Protein AF-A0A1Q5TD48-F1 (afdb_monomer)

Solvent-accessible surface area (backbone atoms only — not comparable to full-atom values): 9675 Å² total; per-residue (Å²): 130,83,80,78,82,73,36,30,20,46,34,92,59,48,46,78,49,72,62,86,82,26,42,33,46,32,46,85,91,47,75,46,79,36,78,46,64,88,65,44,49,47,34,52,55,50,50,58,62,22,71,46,72,38,34,72,69,57,53,35,52,50,38,35,74,73,71,42,52,66,67,55,25,48,51,24,50,47,49,36,50,78,71,32,40,32,19,55,63,64,82,76,64,91,54,98,54,39,70,55,33,54,53,36,34,66,69,38,38,55,33,65,64,50,51,49,54,38,37,73,32,75,49,76,41,81,42,59,56,42,68,33,36,54,50,52,51,52,43,55,75,72,36,44,55,39,78,49,80,44,70,90,77,79,94,50,82,81,46,53,82,54,20,86,88,58,79,89,132

Foldseek 3Di:
DPPDQWWKAFDPQWDWDDDPQWIWTDGDPDIDIHNDCLQCVLLVQLNVVRNDIDHLVVSLVVSVVVPDDSVSNNVSSVVCVVVLRMATPDDQPPDLCSVVLSVCRSVRDRSVVVLVVQLPDEDEQEDCALVSLVVVVVSVSSRRNYYHYDDDDDDDPVRVVRRVPDDDD

pLDDT: mean 91.88, std 8.68, range [42.12, 98.62]

Mean predicted aligned error: 6.23 Å

Nearest PDB structures (foldseek):
  3h5n-assembly1_B  TM=7.353E-01  e=2.565E-12  Escherichia coli
  3h5a-assembly1_C  TM=7.896E-01  e=6.573E-12  Escherichia coli
  3h9j-assembly2_C  TM=7.280E-01  e=3.060E-12  Escherichia coli
  3h5r-assembly1_A  TM=7.341E-01  e=4.899E-12  Escherichia coli
  3h5r-assembly1_C  TM=7.387E-01  e=1.255E-11  Escherichia coli

Sequence (169 aa):
MKKKEIKYILSKNTYVGFLGRKCVFSIGNRQEVFNNEEEYIPILKASVIWKEANTIESVVGELVKDGLTLEKSVSATNYLIEKHHVVYDDPIKLDRYSRHYLYYGGWSYNPNDVQEKISSSHVIVLGCGGIGNHIAINLATAGVGELTLVDDDLIELSNLTRCSTFEES

Secondary structure (DSSP, 8-state):
-PPPPP-EEE-TTEEEEEETTEEEEEETTEEEEE--HHHHHHHHHHHHHTTS-B-HHHHHHHHHHTT--HHHHHHHHHHHHHTT-EEE-PPPP-STTHHHHHHHHHTTS-HHHHHHHHHT-EEEEE--SHHHHHHHHHHHHHT-SEEEEE--PPP-GGGGGT-TT----

Radius of gyration: 22.75 Å; Cα contacts (8 Å, |Δi|>4): 239; chains: 1; bounding box: 55×29×64 Å

Organism: NCBI:txid1873482

InterPro domains:
  IPR000594 THIF-type NAD/FAD binding fold [PF00899] (111-168)
  IPR035985 Ubiquitin-activating enzyme-like [SSF69572] (85-167)
  IPR045886 ThiF/MoeB/HesA family [PTHR10953] (60-168)

Structure (mmCIF, N/CA/C/O backbone):
data_AF-A0A1Q5TD48-F1
#
_entry.id   AF-A0A1Q5TD48-F1
#
loop_
_atom_site.group_PDB
_atom_site.id
_atom_site.type_symbol
_atom_site.label_atom_id
_atom_site.label_alt_id
_atom_site.label_comp_id
_atom_site.label_asym_id
_atom_site.label_entity_id
_atom_site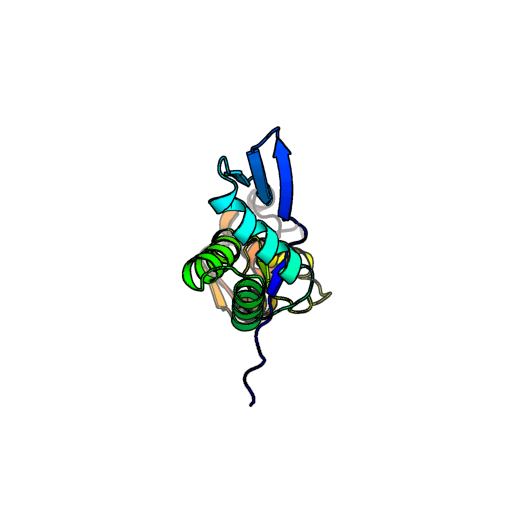.label_seq_id
_atom_site.pdbx_PDB_ins_code
_atom_site.Cartn_x
_atom_site.Cartn_y
_atom_site.Cartn_z
_atom_site.occupancy
_atom_site.B_iso_or_equiv
_atom_site.auth_seq_id
_atom_site.auth_comp_id
_atom_site.auth_asym_id
_atom_site.auth_atom_id
_atom_site.pdbx_PDB_model_num
ATOM 1 N N . MET A 1 1 ? -22.055 -13.344 -9.544 1.00 42.12 1 MET A N 1
ATOM 2 C CA . MET A 1 1 ? -20.974 -13.552 -8.552 1.00 42.12 1 MET A CA 1
ATOM 3 C C . MET A 1 1 ? -21.368 -12.851 -7.261 1.00 42.12 1 MET A C 1
ATOM 5 O O . MET A 1 1 ? -21.735 -11.686 -7.330 1.00 42.12 1 MET A O 1
ATOM 9 N N . LYS A 1 2 ? -21.371 -13.536 -6.108 1.00 44.47 2 LYS A N 1
ATOM 10 C CA . LYS A 1 2 ? -21.568 -12.866 -4.809 1.00 44.47 2 LYS A CA 1
ATOM 11 C C . LYS A 1 2 ? -20.353 -11.964 -4.562 1.00 44.47 2 LYS A C 1
ATOM 13 O O . LYS A 1 2 ? -19.231 -12.443 -4.704 1.00 44.47 2 LYS A O 1
ATOM 18 N N . LYS A 1 3 ? -20.562 -10.680 -4.252 1.00 53.00 3 LYS A N 1
ATOM 19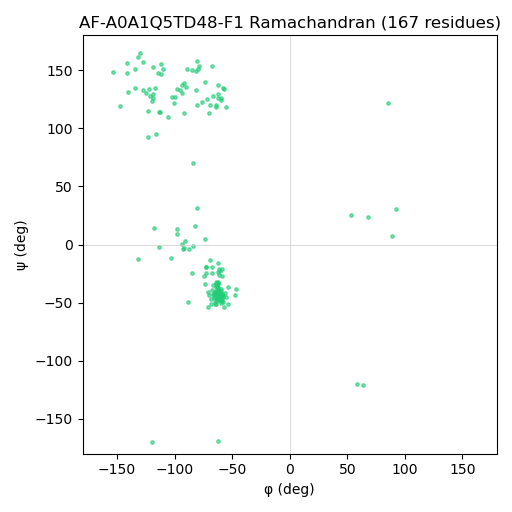 C CA . LYS A 1 3 ? -19.483 -9.770 -3.831 1.00 53.00 3 LYS A CA 1
ATOM 20 C C . LYS A 1 3 ? -18.798 -10.415 -2.622 1.00 53.00 3 LYS A C 1
ATOM 22 O O . LYS A 1 3 ? -19.474 -10.684 -1.632 1.00 53.00 3 LYS A O 1
ATOM 27 N N . LYS A 1 4 ? -17.506 -10.740 -2.735 1.00 68.12 4 LYS A N 1
ATOM 28 C CA . LYS A 1 4 ? -16.709 -11.211 -1.596 1.00 68.12 4 LYS A CA 1
ATOM 29 C C . LYS A 1 4 ? -16.733 -10.089 -0.558 1.00 68.12 4 LYS A C 1
ATOM 31 O O . LYS A 1 4 ? -16.475 -8.937 -0.899 1.00 68.12 4 LYS A O 1
ATOM 36 N N . GLU A 1 5 ? -17.136 -10.415 0.659 1.00 82.12 5 GLU A N 1
ATOM 37 C CA . GLU A 1 5 ? -17.209 -9.448 1.748 1.00 82.12 5 GLU A CA 1
ATOM 38 C C . GLU A 1 5 ? -15.778 -9.048 2.130 1.00 82.12 5 GLU A C 1
ATOM 40 O O . GLU A 1 5 ? -14.952 -9.912 2.432 1.00 82.12 5 GLU A O 1
ATOM 45 N N . ILE A 1 6 ? -15.458 -7.757 2.020 1.00 84.19 6 ILE A N 1
ATOM 46 C CA . ILE A 1 6 ? -14.108 -7.247 2.264 1.00 84.19 6 ILE A CA 1
ATOM 47 C C . ILE A 1 6 ? -13.883 -7.201 3.771 1.00 84.19 6 ILE A C 1
ATOM 49 O O . ILE A 1 6 ? -14.622 -6.535 4.496 1.00 84.19 6 ILE A O 1
ATOM 53 N N . LYS A 1 7 ? -12.845 -7.896 4.232 1.00 90.88 7 LYS A N 1
ATOM 54 C CA . LYS A 1 7 ? -12.432 -7.899 5.632 1.00 90.88 7 LYS A CA 1
ATOM 55 C C . LYS A 1 7 ? -11.099 -7.193 5.799 1.00 90.88 7 LYS A C 1
ATOM 57 O O . LYS A 1 7 ? -10.226 -7.268 4.932 1.00 90.88 7 LYS A O 1
ATOM 62 N N . TYR A 1 8 ? -10.962 -6.546 6.944 1.00 91.12 8 TYR A N 1
ATOM 63 C CA . TYR A 1 8 ? -9.759 -5.861 7.373 1.00 91.12 8 TYR A CA 1
ATOM 64 C C . TYR A 1 8 ? -9.233 -6.493 8.654 1.00 91.12 8 TYR A C 1
ATOM 66 O O . TYR A 1 8 ? -9.997 -7.033 9.452 1.00 91.12 8 TYR A O 1
ATOM 74 N N . ILE A 1 9 ? -7.929 -6.388 8.851 1.00 92.56 9 ILE A N 1
ATOM 75 C CA . ILE A 1 9 ? -7.217 -6.823 10.045 1.00 92.56 9 ILE A CA 1
ATOM 76 C C . ILE A 1 9 ? -6.242 -5.722 10.463 1.00 92.56 9 ILE A C 1
ATOM 78 O O . ILE A 1 9 ? -5.765 -4.939 9.638 1.00 92.56 9 ILE A O 1
ATOM 82 N N . LEU A 1 10 ? -5.948 -5.631 11.754 1.00 92.44 10 LEU A N 1
ATOM 83 C CA . LEU A 1 10 ? -4.986 -4.687 12.293 1.00 92.44 10 LEU A CA 1
ATOM 84 C C . LEU A 1 10 ? -3.603 -4.981 11.703 1.00 92.44 10 LEU A C 1
ATOM 86 O O . LEU A 1 10 ? -3.118 -6.114 11.715 1.00 92.44 10 LEU A O 1
ATOM 90 N N . SER A 1 11 ? -2.956 -3.940 11.188 1.00 87.88 11 SER A N 1
ATOM 91 C CA . SER A 1 11 ? -1.609 -4.032 10.640 1.00 87.88 11 SER A CA 1
ATOM 92 C C . SER A 1 11 ? -0.637 -4.547 11.697 1.00 87.88 11 SER A C 1
ATOM 94 O O . SER A 1 11 ? -0.586 -4.033 12.815 1.00 87.88 11 SER A O 1
ATOM 96 N N . LYS A 1 12 ? 0.222 -5.498 11.314 1.00 84.06 12 LYS A N 1
ATOM 97 C CA . LYS A 1 12 ? 1.317 -5.993 12.169 1.00 84.06 12 LYS A CA 1
ATOM 98 C C . LYS A 1 12 ? 2.341 -4.910 12.526 1.00 84.06 12 LYS A C 1
ATOM 100 O O . LYS A 1 12 ? 3.128 -5.105 13.443 1.00 84.06 12 LYS A O 1
ATOM 105 N N . ASN A 1 13 ? 2.325 -3.789 11.804 1.00 84.19 13 ASN A N 1
ATOM 106 C CA . ASN A 1 13 ? 3.192 -2.638 12.040 1.00 84.19 13 ASN A CA 1
ATOM 107 C C . ASN A 1 13 ? 2.543 -1.575 12.941 1.00 84.19 13 ASN A C 1
ATOM 109 O O . ASN A 1 13 ? 3.162 -0.538 13.174 1.00 84.19 13 ASN A O 1
ATOM 113 N N . THR A 1 14 ? 1.307 -1.793 13.407 1.00 90.69 14 THR A N 1
ATOM 114 C CA . THR A 1 14 ? 0.650 -0.907 14.371 1.00 90.69 14 THR A CA 1
ATOM 115 C C . THR A 1 14 ? 1.151 -1.216 15.777 1.00 90.69 14 THR A C 1
ATOM 117 O O . THR A 1 14 ? 0.956 -2.320 16.284 1.00 90.69 14 THR A O 1
ATOM 120 N N . TYR A 1 15 ? 1.745 -0.221 16.430 1.00 92.44 15 TYR A N 1
ATOM 121 C CA . TYR A 1 15 ? 2.153 -0.294 17.829 1.00 92.44 15 TYR A CA 1
ATOM 122 C C . TYR A 1 15 ? 1.386 0.730 18.650 1.00 92.44 15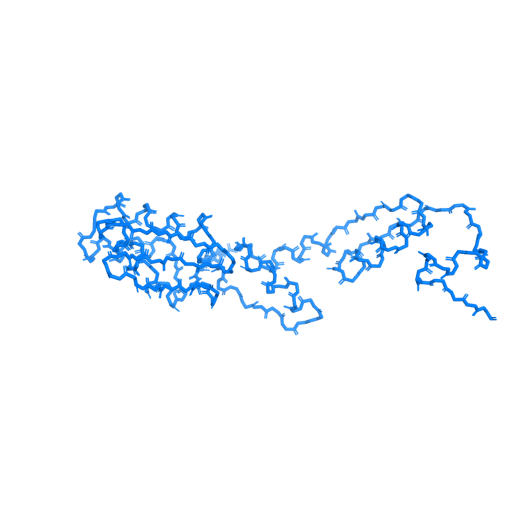 TYR A C 1
ATOM 124 O O . TYR A 1 15 ? 1.274 1.897 18.266 1.00 92.44 15 TYR A O 1
ATOM 132 N N . VAL A 1 16 ? 0.900 0.287 19.805 1.00 94.75 16 VAL A N 1
ATOM 133 C CA . VAL A 1 16 ? 0.216 1.134 20.778 1.00 94.75 16 VAL A CA 1
ATOM 134 C C . VAL A 1 16 ? 1.011 1.120 22.072 1.00 94.75 16 VAL A C 1
ATOM 136 O O . VAL A 1 16 ? 1.314 0.054 22.609 1.00 94.75 16 VAL A O 1
ATOM 139 N N . GLY A 1 17 ? 1.360 2.303 22.561 1.00 94.12 17 GLY A N 1
ATOM 140 C CA . GLY A 1 17 ? 2.082 2.494 23.812 1.00 94.12 17 GLY A CA 1
ATOM 141 C C . GLY A 1 17 ? 1.403 3.524 24.702 1.00 94.12 17 GLY A C 1
ATOM 142 O O . GLY A 1 17 ? 0.567 4.305 24.251 1.00 94.12 17 GLY A O 1
ATOM 143 N N . PHE A 1 18 ? 1.787 3.544 25.975 1.00 94.81 18 PHE A N 1
ATOM 144 C CA . PHE A 1 18 ? 1.318 4.539 26.934 1.00 94.81 18 PHE A CA 1
ATOM 145 C C . PHE A 1 18 ? 2.503 5.284 27.538 1.00 94.81 18 PHE A C 1
ATOM 147 O O . PHE A 1 18 ? 3.486 4.672 27.956 1.00 94.81 18 PHE A O 1
ATOM 154 N N . LEU A 1 19 ? 2.395 6.610 27.598 1.00 90.62 19 LEU A N 1
ATOM 155 C CA . LEU A 1 19 ? 3.357 7.489 28.255 1.00 90.62 19 LEU A CA 1
ATOM 156 C C . LEU A 1 19 ? 2.618 8.320 29.307 1.00 90.62 19 LEU A C 1
ATOM 158 O O . LEU A 1 19 ? 2.036 9.368 29.016 1.00 90.62 19 LEU A O 1
ATOM 162 N N . GLY A 1 20 ? 2.599 7.823 30.544 1.00 88.62 20 GLY A N 1
ATOM 163 C CA . GLY A 1 20 ? 1.739 8.374 31.590 1.00 88.62 20 GLY A CA 1
ATOM 164 C C . GLY A 1 20 ? 0.264 8.201 31.218 1.00 88.62 20 GLY A C 1
ATOM 165 O O . GLY A 1 20 ? -0.185 7.082 31.004 1.00 88.62 20 GLY A O 1
ATOM 166 N N . ARG A 1 21 ? -0.483 9.309 31.120 1.00 88.44 21 ARG A N 1
ATOM 167 C CA . ARG A 1 21 ? -1.902 9.318 30.701 1.00 88.44 21 ARG A CA 1
ATOM 168 C C . ARG A 1 21 ? -2.109 9.484 29.192 1.00 88.44 21 ARG A C 1
ATOM 170 O O . ARG A 1 21 ? -3.241 9.614 28.740 1.00 88.44 21 ARG A O 1
ATOM 177 N N . LYS A 1 22 ? -1.024 9.536 28.417 1.00 92.94 22 LYS A N 1
ATOM 178 C CA . LYS A 1 22 ? -1.084 9.689 26.963 1.00 92.94 22 LYS A CA 1
ATOM 179 C C . LYS A 1 22 ? -1.055 8.323 26.302 1.00 92.94 22 LYS A C 1
ATOM 181 O O . LYS A 1 22 ? -0.238 7.483 26.683 1.00 92.94 22 LYS A O 1
ATOM 186 N N . CYS A 1 23 ? -1.894 8.133 25.294 1.00 95.62 23 CYS A N 1
ATOM 187 C CA . CYS A 1 23 ? -1.833 6.973 24.416 1.00 95.62 23 CYS A CA 1
ATOM 188 C C . CYS A 1 23 ? -1.079 7.362 23.143 1.00 95.62 23 CYS A C 1
ATOM 190 O O . CYS A 1 23 ? -1.324 8.422 22.573 1.00 95.62 23 CYS A O 1
ATOM 192 N N . VAL A 1 24 ? -0.142 6.526 22.713 1.00 95.12 24 VAL A N 1
ATOM 193 C CA . VAL A 1 24 ? 0.615 6.713 21.478 1.00 95.12 24 VAL A CA 1
ATOM 194 C C . VAL A 1 24 ? 0.234 5.597 20.523 1.00 95.12 24 VAL A C 1
ATOM 196 O O . VAL A 1 24 ? 0.546 4.437 20.786 1.00 95.12 24 VAL A O 1
ATOM 199 N N . PHE A 1 25 ? -0.421 5.946 19.421 1.00 94.44 25 PHE A N 1
ATOM 200 C CA . PHE A 1 25 ? -0.616 5.051 18.284 1.00 94.44 25 PHE A CA 1
ATOM 201 C C . PHE A 1 25 ? 0.481 5.315 17.263 1.00 94.44 25 PHE A C 1
ATOM 203 O O . PHE A 1 25 ? 0.783 6.459 16.933 1.00 94.44 25 PHE A O 1
ATOM 210 N N . SER A 1 26 ? 1.105 4.259 16.761 1.00 90.62 26 SER A N 1
ATOM 211 C CA . SER A 1 26 ? 2.207 4.390 15.816 1.00 90.62 26 SER A CA 1
ATOM 212 C C . SER A 1 26 ? 2.162 3.326 14.738 1.00 90.62 26 SER A C 1
ATOM 214 O O . SER A 1 26 ? 1.684 2.214 14.959 1.00 90.62 26 SER A O 1
ATOM 216 N N . ILE A 1 27 ? 2.629 3.695 13.550 1.00 88.75 27 ILE A N 1
ATOM 217 C CA . ILE A 1 27 ? 2.783 2.792 12.416 1.00 88.75 27 ILE A CA 1
ATOM 218 C C . ILE A 1 27 ? 3.986 3.221 11.578 1.00 88.75 27 ILE A C 1
ATOM 220 O O . ILE A 1 27 ? 4.048 4.337 11.053 1.00 88.75 27 ILE A O 1
ATOM 224 N N . GLY A 1 28 ? 4.973 2.330 11.466 1.00 82.75 28 GLY A N 1
ATOM 225 C CA . GLY A 1 28 ? 6.258 2.664 10.852 1.00 82.75 28 GLY A CA 1
ATOM 226 C C . GLY A 1 28 ? 6.939 3.826 11.585 1.00 82.75 28 GLY A C 1
ATOM 227 O O . GLY A 1 28 ? 7.220 3.736 12.775 1.00 82.75 28 GLY A O 1
ATOM 228 N N . ASN A 1 29 ? 7.195 4.925 10.876 1.00 82.69 29 ASN A N 1
ATOM 229 C CA . ASN A 1 29 ? 7.795 6.145 11.426 1.00 82.69 29 ASN A CA 1
ATOM 230 C C . ASN A 1 29 ? 6.769 7.191 11.902 1.00 82.69 29 ASN A C 1
ATOM 232 O O . ASN A 1 29 ? 7.166 8.235 12.419 1.00 82.69 29 ASN A O 1
ATOM 236 N N . ARG A 1 30 ? 5.466 6.948 11.715 1.00 88.06 30 ARG A N 1
ATOM 237 C CA . ARG A 1 30 ? 4.402 7.873 12.120 1.00 88.06 30 ARG A CA 1
ATOM 238 C C . ARG A 1 30 ? 3.963 7.569 13.544 1.00 88.06 30 ARG A C 1
ATOM 240 O O . ARG A 1 30 ? 3.761 6.408 13.896 1.00 88.06 30 ARG A O 1
ATOM 247 N N . GLN A 1 31 ? 3.801 8.619 14.339 1.00 92.06 31 GLN A N 1
ATOM 248 C CA . GLN A 1 31 ? 3.328 8.537 15.715 1.00 92.06 31 GLN A CA 1
ATOM 249 C C . GLN A 1 31 ? 2.268 9.605 15.940 1.00 92.06 31 GLN A C 1
ATOM 251 O O . GLN A 1 31 ? 2.451 10.759 15.555 1.00 92.06 31 GLN A O 1
ATOM 256 N N . GLU A 1 32 ? 1.181 9.214 16.584 1.00 94.12 32 GLU A N 1
ATOM 257 C CA . GLU A 1 32 ? 0.101 10.094 16.989 1.00 94.12 32 GLU A CA 1
ATOM 258 C C . GLU A 1 32 ? -0.117 9.939 18.488 1.00 94.12 32 GLU A C 1
ATOM 260 O O . GLU A 1 32 ? -0.169 8.828 19.020 1.00 94.12 32 GLU A O 1
ATOM 265 N N . VAL A 1 33 ? -0.164 11.076 19.177 1.00 95.12 33 VAL A N 1
ATOM 266 C CA . VAL A 1 33 ? -0.222 11.129 20.634 1.00 95.12 33 VAL A CA 1
ATOM 267 C C . VAL A 1 33 ? -1.570 11.685 21.045 1.00 95.12 33 VAL A C 1
ATOM 269 O O . VAL A 1 33 ? -1.856 12.865 20.852 1.00 95.12 33 VAL A O 1
ATOM 272 N N . PHE A 1 34 ? -2.360 10.838 21.681 1.00 95.69 34 PHE A N 1
ATOM 273 C CA . PHE A 1 34 ? -3.647 11.181 22.246 1.00 95.69 34 PHE A CA 1
ATOM 274 C C . PHE A 1 34 ? -3.501 11.568 23.710 1.00 95.69 34 PHE A C 1
ATOM 276 O O . PHE A 1 34 ? -2.894 10.849 24.508 1.00 95.69 34 PHE A O 1
ATOM 283 N N . ASN A 1 35 ? -4.090 12.706 24.069 1.00 94.62 35 ASN A N 1
ATOM 284 C CA . ASN A 1 35 ? -4.054 13.229 25.436 1.00 94.62 35 ASN A CA 1
ATOM 285 C C . ASN A 1 35 ? -5.372 13.006 26.196 1.00 94.62 35 ASN A C 1
ATOM 287 O O . ASN A 1 35 ? -5.401 13.222 27.406 1.00 94.62 35 ASN A O 1
ATOM 291 N N . ASN A 1 36 ? -6.443 12.598 25.508 1.00 93.81 36 ASN A N 1
ATOM 292 C CA . ASN A 1 36 ? -7.775 12.420 26.077 1.00 93.81 36 ASN A CA 1
ATOM 293 C C . ASN A 1 36 ? -8.263 10.977 25.893 1.00 93.81 36 ASN A C 1
ATOM 295 O O . ASN A 1 36 ? -8.289 10.460 24.777 1.00 93.81 36 ASN A O 1
ATOM 299 N N . GLU A 1 37 ? -8.693 10.348 26.985 1.00 93.12 37 GLU A N 1
ATOM 300 C CA . GLU A 1 37 ? -9.229 8.985 26.972 1.00 93.12 37 GLU A CA 1
ATOM 301 C C . GLU A 1 37 ? -10.500 8.864 26.137 1.00 93.12 37 GLU A C 1
ATOM 303 O O . GLU A 1 37 ? -10.688 7.862 25.452 1.00 93.12 37 GLU A O 1
ATOM 308 N N . GLU A 1 38 ? -11.339 9.900 26.109 1.00 92.69 38 GLU A N 1
ATOM 309 C CA . GLU A 1 38 ? -12.546 9.888 25.281 1.00 92.69 38 GLU A CA 1
ATOM 310 C C . GLU A 1 38 ? -12.260 9.780 23.781 1.00 92.69 38 GLU A C 1
ATOM 312 O O . GLU A 1 38 ? -13.135 9.345 23.029 1.00 92.69 38 GLU A O 1
ATOM 317 N N . GLU A 1 39 ? -11.061 10.183 23.362 1.00 91.88 39 GLU A N 1
ATOM 318 C CA . GLU A 1 39 ? -10.607 10.157 21.977 1.00 91.88 39 GLU A CA 1
ATOM 319 C C . GLU A 1 39 ? -9.954 8.812 21.641 1.00 91.88 39 GLU A C 1
ATOM 321 O O . GLU A 1 39 ? -10.338 8.163 20.667 1.00 91.88 39 GLU A O 1
ATOM 326 N N . TYR A 1 40 ? -9.017 8.341 22.475 1.00 94.69 40 TYR A N 1
ATOM 327 C CA . TYR A 1 40 ? -8.262 7.126 22.159 1.00 94.69 40 TYR A CA 1
ATOM 328 C C . TYR A 1 40 ? -8.958 5.824 22.565 1.00 94.69 40 TYR A C 1
ATOM 330 O O . TYR A 1 40 ? -8.665 4.792 21.966 1.00 94.69 40 TYR A O 1
ATOM 338 N N . ILE A 1 41 ? -9.867 5.815 23.552 1.00 95.56 41 ILE A N 1
ATOM 339 C CA . ILE A 1 41 ? -10.554 4.578 23.974 1.00 95.56 41 ILE A CA 1
ATOM 340 C C . ILE A 1 41 ? -11.362 3.963 22.821 1.00 95.56 41 ILE A C 1
ATOM 342 O O . ILE A 1 41 ? -11.214 2.760 22.594 1.00 95.56 41 ILE A O 1
ATOM 346 N N . PRO A 1 42 ? -12.181 4.722 22.063 1.00 97.31 42 PRO A N 1
ATOM 347 C CA . PRO A 1 42 ? -12.871 4.185 20.891 1.00 97.31 42 PRO A CA 1
ATOM 348 C C . PRO A 1 42 ? -11.929 3.556 19.862 1.00 97.31 42 PRO A C 1
ATOM 350 O O . PRO A 1 42 ? -12.174 2.441 19.401 1.00 97.31 42 PRO A O 1
ATOM 353 N N . ILE A 1 43 ? -10.823 4.238 19.555 1.00 97.12 43 ILE A N 1
ATOM 354 C CA . ILE A 1 43 ? -9.799 3.773 18.610 1.00 97.12 43 ILE A CA 1
ATOM 355 C C . ILE A 1 43 ? -9.144 2.487 19.126 1.00 97.12 43 ILE A C 1
ATOM 357 O O . ILE A 1 43 ? -8.990 1.516 18.386 1.00 97.12 43 ILE A O 1
ATOM 361 N N . LEU A 1 44 ? -8.811 2.441 20.418 1.00 96.38 44 LEU A N 1
ATOM 362 C CA . LEU A 1 44 ? -8.218 1.276 21.059 1.00 96.38 44 LEU A CA 1
ATOM 363 C C . LEU A 1 44 ? -9.164 0.074 21.018 1.00 96.38 44 LEU A C 1
ATOM 365 O O . LEU A 1 44 ? -8.743 -1.008 20.612 1.00 96.38 44 LEU A O 1
ATOM 369 N N . LYS A 1 45 ? -10.442 0.259 21.362 1.00 97.19 45 LYS A N 1
ATOM 370 C CA . LYS A 1 45 ? -11.460 -0.798 21.281 1.00 97.19 45 LYS A CA 1
ATOM 371 C C . LYS A 1 45 ? -11.600 -1.326 19.853 1.00 97.19 45 LYS A C 1
ATOM 373 O O . LYS A 1 45 ? -11.521 -2.535 19.647 1.00 97.19 45 LYS A O 1
ATOM 378 N N . ALA A 1 46 ? -11.701 -0.432 18.868 1.00 97.44 46 ALA A N 1
ATOM 379 C CA . ALA A 1 46 ? -11.764 -0.811 17.458 1.00 97.44 46 ALA A CA 1
ATOM 380 C C . ALA A 1 46 ? -10.524 -1.617 17.031 1.00 97.44 46 ALA A C 1
ATOM 382 O O . ALA A 1 46 ? -10.645 -2.652 16.378 1.00 97.44 46 ALA A O 1
ATOM 383 N N . SER A 1 47 ? -9.329 -1.193 17.463 1.00 96.31 47 SER A N 1
ATOM 384 C CA . SER A 1 47 ? -8.075 -1.883 17.143 1.00 96.31 47 SER A CA 1
ATOM 385 C C . SER A 1 47 ? -7.997 -3.294 17.734 1.00 96.31 47 SER A C 1
ATOM 387 O O . SER A 1 47 ? -7.406 -4.183 17.126 1.00 96.31 47 SER A O 1
ATOM 389 N N . VAL A 1 48 ? -8.610 -3.519 18.902 1.00 96.19 48 VAL A N 1
ATOM 390 C CA . VAL A 1 48 ? -8.668 -4.838 19.543 1.00 96.19 48 VAL A CA 1
ATOM 391 C C . VAL A 1 48 ? -9.578 -5.781 18.764 1.00 96.19 48 VAL A C 1
ATOM 393 O O . VAL A 1 48 ? -9.176 -6.917 18.532 1.00 96.19 48 VAL A O 1
ATOM 396 N N . ILE A 1 49 ? -10.750 -5.315 18.322 1.00 96.62 49 ILE A N 1
ATOM 397 C CA . ILE A 1 49 ? -11.681 -6.122 17.515 1.00 96.62 49 ILE A CA 1
ATOM 398 C C . ILE A 1 49 ? -11.008 -6.541 16.201 1.00 96.62 49 ILE A C 1
ATOM 400 O O . ILE A 1 49 ? -11.041 -7.708 15.816 1.00 96.62 49 ILE A O 1
ATOM 404 N N . TRP A 1 50 ? -10.304 -5.609 15.553 1.00 95.88 50 TRP A N 1
ATOM 405 C CA . TRP A 1 50 ? -9.559 -5.882 14.324 1.00 95.88 50 TRP A CA 1
ATOM 406 C C . TRP A 1 50 ? -8.272 -6.690 14.505 1.00 95.88 50 TRP A C 1
ATOM 408 O O . TRP A 1 50 ? -7.579 -6.928 13.519 1.00 95.88 50 TRP A O 1
ATOM 418 N N . LYS A 1 51 ? -7.935 -7.180 15.705 1.00 94.00 51 LYS A N 1
ATOM 419 C CA . LYS A 1 51 ? -6.895 -8.220 15.819 1.00 94.00 51 LYS A CA 1
ATOM 420 C C . LYS A 1 51 ? -7.257 -9.474 15.022 1.00 94.00 51 LYS A C 1
ATOM 422 O O . LYS A 1 51 ? -6.355 -10.158 14.553 1.00 94.00 51 LYS A O 1
ATOM 427 N N . GLU A 1 52 ? -8.553 -9.713 14.839 1.00 93.81 52 GLU A N 1
ATOM 428 C CA . GLU A 1 52 ? -9.104 -10.722 13.942 1.00 93.81 52 GLU A CA 1
ATOM 429 C C . GLU A 1 52 ? -9.786 -10.054 12.741 1.00 93.81 52 GLU A C 1
ATOM 431 O O . GLU A 1 52 ? -10.318 -8.941 12.833 1.00 93.81 52 GLU A O 1
ATOM 436 N N . ALA A 1 53 ? -9.794 -10.746 11.603 1.00 93.38 53 ALA A N 1
ATOM 437 C CA . ALA A 1 53 ? -10.325 -10.215 10.355 1.00 93.38 53 ALA A CA 1
ATOM 438 C C . ALA A 1 53 ? -11.839 -9.935 10.417 1.00 93.38 53 ALA A C 1
ATOM 440 O O . ALA A 1 53 ? -12.654 -10.854 10.549 1.00 93.38 53 ALA A O 1
ATOM 441 N N . ASN A 1 54 ? -12.228 -8.670 10.242 1.00 95.00 54 ASN A N 1
ATOM 442 C CA . ASN A 1 54 ? -13.608 -8.200 10.376 1.00 95.00 54 ASN A CA 1
ATOM 443 C C . ASN A 1 54 ? -13.984 -7.140 9.330 1.00 95.00 54 ASN A C 1
ATOM 445 O O . ASN A 1 54 ? -13.129 -6.428 8.800 1.00 95.00 54 ASN A O 1
ATOM 449 N N . THR A 1 55 ? -15.281 -7.019 9.043 1.00 94.88 55 THR A N 1
ATOM 450 C CA . THR A 1 55 ? -15.829 -5.945 8.198 1.00 94.88 55 THR A CA 1
ATOM 451 C C . THR A 1 55 ? -15.993 -4.657 9.001 1.00 94.88 55 THR A C 1
ATOM 453 O O . THR A 1 55 ? -16.100 -4.695 10.229 1.00 94.88 55 THR A O 1
ATOM 456 N N . ILE A 1 56 ? -16.042 -3.511 8.319 1.00 94.75 56 ILE A N 1
ATOM 457 C CA . ILE A 1 56 ? -16.240 -2.207 8.970 1.00 94.75 56 ILE A CA 1
ATOM 458 C C . ILE A 1 56 ? -17.576 -2.196 9.719 1.00 94.75 56 ILE A C 1
ATOM 460 O O . ILE A 1 56 ? -17.642 -1.795 10.878 1.00 94.75 56 ILE A O 1
ATOM 464 N N . GLU A 1 57 ? -18.631 -2.706 9.086 1.00 95.88 57 GLU A N 1
ATOM 465 C CA . GLU A 1 57 ? -19.983 -2.754 9.637 1.00 95.88 57 GLU A CA 1
ATOM 466 C C . GLU A 1 57 ? -20.048 -3.608 10.908 1.00 95.88 57 GLU A C 1
ATOM 468 O O . GLU A 1 57 ? -20.708 -3.224 11.876 1.00 95.88 57 GLU A O 1
ATOM 473 N N . SER A 1 58 ? -19.337 -4.742 10.928 1.00 96.38 58 SER A N 1
ATOM 474 C CA . SER A 1 58 ? -19.270 -5.618 12.100 1.00 96.38 58 SER A CA 1
ATOM 475 C C . SER A 1 58 ? -18.565 -4.930 13.268 1.00 96.38 58 SER A C 1
ATOM 477 O O . SER A 1 58 ? -19.099 -4.931 14.377 1.00 96.38 58 SER A O 1
ATOM 479 N N . VAL A 1 59 ? -17.417 -4.284 13.021 1.00 97.38 59 VAL A N 1
ATOM 480 C CA . VAL A 1 59 ? -16.670 -3.566 14.069 1.00 97.38 59 VAL A CA 1
ATOM 481 C C . VAL A 1 59 ? -17.481 -2.401 14.627 1.00 97.38 59 VAL A C 1
ATOM 483 O O . VAL A 1 59 ? -17.615 -2.284 15.842 1.00 97.38 59 VAL A O 1
ATOM 486 N N . VAL A 1 60 ? -18.087 -1.573 13.769 1.00 97.75 60 VAL A N 1
ATOM 487 C CA . VAL A 1 60 ? -18.967 -0.480 14.219 1.00 97.75 60 VAL A CA 1
ATOM 488 C C . VAL A 1 60 ? -20.125 -1.029 15.057 1.00 97.75 60 VAL A C 1
ATOM 490 O O . VAL A 1 60 ? -20.422 -0.492 16.123 1.00 97.75 60 VAL A O 1
ATOM 493 N N . GLY A 1 61 ? -20.760 -2.119 14.616 1.00 97.50 61 GLY A N 1
ATOM 494 C CA . GLY A 1 61 ? -21.850 -2.756 15.350 1.00 97.50 61 GLY A CA 1
ATOM 495 C C . GLY A 1 61 ? -21.431 -3.295 16.721 1.00 97.50 61 GLY A C 1
ATOM 496 O O . GLY A 1 61 ? -22.197 -3.197 17.678 1.00 97.50 61 GLY A O 1
ATOM 497 N N . GLU A 1 62 ? -20.225 -3.844 16.840 1.00 97.44 62 GLU A N 1
ATOM 498 C CA . GLU A 1 62 ? -19.677 -4.343 18.103 1.00 97.44 62 GLU A CA 1
ATOM 499 C C . GLU A 1 62 ? -19.314 -3.208 19.068 1.00 97.44 62 GLU A C 1
ATOM 501 O O . GLU A 1 62 ? -19.671 -3.274 20.243 1.00 97.44 62 GLU A O 1
ATOM 506 N N . LEU A 1 63 ? -18.731 -2.113 18.572 1.00 97.62 63 LEU A N 1
ATOM 507 C CA . LEU A 1 63 ? -18.456 -0.917 19.377 1.00 97.62 63 LEU A CA 1
ATOM 508 C C . LEU A 1 63 ? -19.734 -0.295 19.951 1.00 97.62 63 LEU A C 1
ATOM 510 O O . LEU A 1 63 ? -19.767 0.085 21.123 1.00 97.62 63 LEU A O 1
ATOM 514 N N . VAL A 1 64 ? -20.801 -0.230 19.150 1.00 97.75 64 VAL A N 1
ATOM 515 C CA . VAL A 1 64 ? -22.107 0.265 19.610 1.00 97.75 64 VAL A CA 1
ATOM 516 C C . VAL A 1 64 ? -22.701 -0.652 20.682 1.00 97.75 64 VAL A C 1
ATOM 518 O O . VAL A 1 64 ? -23.231 -0.164 21.681 1.00 97.75 64 VAL A O 1
ATOM 521 N N . LYS A 1 65 ? -22.585 -1.979 20.525 1.00 96.94 65 LYS A N 1
ATOM 522 C CA . LYS A 1 65 ? -23.004 -2.944 21.561 1.00 96.94 65 LYS A CA 1
ATOM 523 C C . LYS A 1 65 ? -22.211 -2.782 22.859 1.00 96.94 65 LYS A C 1
ATOM 525 O O . LYS A 1 65 ? -22.774 -2.978 23.930 1.00 96.94 65 LYS A O 1
ATOM 530 N N . ASP A 1 66 ? -20.947 -2.382 22.761 1.00 94.38 66 ASP A N 1
ATOM 531 C CA . ASP A 1 66 ? -20.056 -2.095 23.891 1.00 94.38 66 ASP A CA 1
ATOM 532 C C . ASP A 1 66 ? -20.247 -0.674 24.481 1.00 94.38 66 ASP A C 1
ATOM 534 O O . ASP A 1 66 ? -19.408 -0.156 25.225 1.00 94.38 66 ASP A O 1
ATOM 538 N N . GLY A 1 67 ? -21.368 -0.022 24.149 1.00 94.75 67 GLY A N 1
ATOM 539 C CA . GLY A 1 67 ? -21.831 1.217 24.775 1.00 94.75 67 GLY A CA 1
ATOM 540 C C . GLY A 1 67 ? -21.318 2.509 24.138 1.00 94.75 67 GLY A C 1
ATOM 541 O O . GLY A 1 67 ? -21.558 3.584 24.690 1.00 94.75 67 GLY A O 1
ATOM 542 N N . LEU A 1 68 ? -20.625 2.449 22.996 1.00 96.25 68 LEU A N 1
ATOM 543 C CA . LEU A 1 68 ? -20.231 3.655 22.264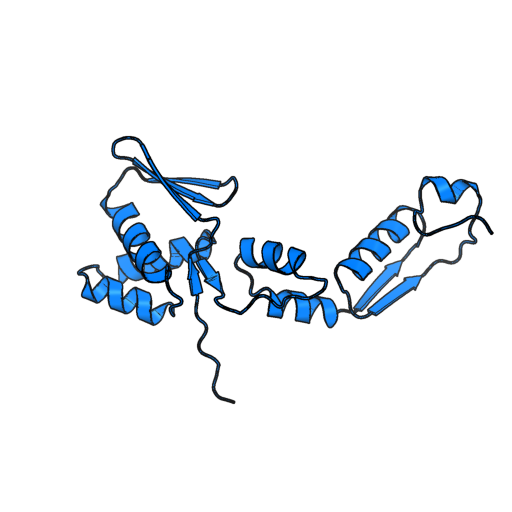 1.00 96.25 68 LEU A CA 1
ATOM 544 C C . LEU A 1 68 ? -21.393 4.202 21.430 1.00 96.25 68 LEU A C 1
ATOM 546 O O . LEU A 1 68 ? -22.247 3.469 20.934 1.00 96.25 68 LEU A O 1
ATOM 550 N N . THR A 1 69 ? -21.396 5.517 21.211 1.00 97.50 69 THR A N 1
ATOM 551 C CA . THR A 1 69 ? -22.301 6.114 20.225 1.00 97.50 69 THR A CA 1
ATOM 552 C C . THR A 1 69 ? -21.905 5.676 18.815 1.00 97.50 69 THR A C 1
ATOM 554 O O . THR A 1 69 ? -20.735 5.383 18.539 1.00 97.50 69 THR A O 1
ATOM 557 N N . LEU A 1 70 ? -22.873 5.665 17.896 1.00 97.31 70 LEU A N 1
ATOM 558 C CA . LEU A 1 70 ? -22.613 5.357 16.488 1.00 97.31 70 LEU A CA 1
ATOM 559 C C . LEU A 1 70 ? -21.557 6.302 15.894 1.00 97.31 70 LEU A C 1
ATOM 561 O O . LEU A 1 70 ? -20.645 5.851 15.213 1.00 97.31 70 LEU A O 1
ATOM 565 N N . GLU A 1 71 ? -21.641 7.593 16.216 1.00 97.25 71 GLU A N 1
ATOM 566 C CA . GLU A 1 71 ? -20.692 8.614 15.766 1.00 97.25 71 GLU A CA 1
ATOM 567 C C . GLU A 1 71 ? -19.255 8.315 16.221 1.00 97.25 71 GLU A C 1
ATOM 569 O O . GLU A 1 71 ? -18.348 8.274 15.390 1.00 97.25 71 GLU A O 1
ATOM 574 N N . LYS A 1 72 ? -19.044 8.031 17.518 1.00 96.56 72 LYS A N 1
ATOM 575 C CA . LYS A 1 72 ? -17.713 7.680 18.043 1.00 96.56 72 LYS A CA 1
ATOM 576 C C . LYS A 1 72 ? -17.197 6.372 17.438 1.00 96.56 72 LYS A C 1
ATOM 578 O O . LYS A 1 72 ? -16.008 6.266 17.156 1.00 96.56 72 LYS A O 1
ATOM 583 N N . SER A 1 73 ? -18.085 5.405 17.208 1.00 97.50 73 SER A N 1
ATOM 584 C CA . SER A 1 73 ? -17.736 4.113 16.606 1.00 97.50 73 SER A CA 1
ATOM 585 C C . SER A 1 73 ? -17.257 4.279 15.163 1.00 97.50 73 SER A C 1
ATOM 587 O O . SER A 1 73 ? -16.177 3.806 14.821 1.00 97.50 73 SER A O 1
ATOM 589 N N . VAL A 1 74 ? -18.012 5.018 14.343 1.00 97.44 74 VAL A N 1
ATOM 590 C CA . VAL A 1 74 ? -17.652 5.317 12.948 1.00 97.44 74 VAL A CA 1
ATOM 591 C C . VAL A 1 74 ? -16.364 6.137 12.878 1.00 97.44 74 VAL A C 1
ATOM 593 O O . VAL A 1 74 ? -15.464 5.799 12.110 1.00 97.44 74 VAL A O 1
ATOM 596 N N . SER A 1 75 ? -16.241 7.176 13.709 1.00 97.00 75 SER A N 1
ATOM 597 C CA . SER A 1 75 ? -15.045 8.024 13.765 1.00 97.00 75 SER A CA 1
ATOM 598 C C . SER A 1 75 ? -13.787 7.217 14.107 1.00 97.00 75 SER A C 1
ATOM 600 O O . SER A 1 75 ? -12.785 7.304 13.401 1.00 97.00 75 SER A O 1
ATOM 602 N N . ALA A 1 76 ? -13.859 6.341 15.115 1.00 96.56 76 ALA A N 1
ATOM 603 C CA . ALA A 1 76 ? -12.751 5.467 15.496 1.00 96.56 76 ALA A CA 1
ATOM 604 C C . ALA A 1 76 ? -12.347 4.496 14.378 1.00 96.56 76 ALA A C 1
ATOM 606 O O . ALA A 1 76 ? -11.156 4.301 14.121 1.00 96.56 76 ALA A O 1
ATOM 607 N N . THR A 1 77 ? -13.327 3.896 13.694 1.00 96.44 77 THR A N 1
ATOM 608 C CA . THR A 1 77 ? -13.045 3.004 12.564 1.00 96.44 77 THR A CA 1
ATOM 609 C C . THR A 1 77 ? -12.428 3.750 11.385 1.00 96.44 77 THR A C 1
ATOM 611 O O . THR A 1 77 ? -11.435 3.280 10.831 1.00 96.44 77 THR A O 1
ATOM 614 N N . ASN A 1 78 ? -12.944 4.937 11.049 1.00 95.44 78 ASN A N 1
ATOM 615 C CA . ASN A 1 78 ? -12.410 5.766 9.970 1.00 95.44 78 ASN A CA 1
ATOM 616 C C . ASN A 1 78 ? -10.989 6.221 10.277 1.00 95.44 78 ASN A C 1
ATOM 618 O O . ASN A 1 78 ? -10.131 6.118 9.409 1.00 95.44 78 ASN A O 1
ATOM 622 N N . TYR A 1 79 ? -10.710 6.618 11.521 1.00 95.06 79 TYR A N 1
ATOM 623 C CA . TYR A 1 79 ? -9.361 6.960 11.953 1.00 95.06 79 TYR A CA 1
ATOM 624 C C . TYR A 1 79 ? -8.368 5.830 11.648 1.00 95.06 79 TYR A C 1
ATOM 626 O O . TYR A 1 79 ? -7.341 6.056 11.009 1.00 95.06 79 TYR A O 1
ATOM 634 N N . LEU A 1 80 ? -8.673 4.591 12.052 1.00 94.00 80 LEU A N 1
ATOM 635 C CA . LEU A 1 80 ? -7.769 3.461 11.821 1.00 94.00 80 LEU A CA 1
ATOM 636 C C . LEU A 1 80 ? -7.570 3.170 10.326 1.00 94.00 80 LEU A C 1
ATOM 638 O O . LEU A 1 80 ? -6.471 2.786 9.926 1.00 94.00 80 LEU A O 1
ATOM 642 N N . ILE A 1 81 ? -8.601 3.370 9.504 1.00 91.06 81 ILE A N 1
ATOM 643 C CA . ILE A 1 81 ? -8.532 3.190 8.048 1.00 91.06 81 ILE A CA 1
ATOM 644 C C . ILE A 1 81 ? -7.683 4.294 7.407 1.00 91.06 81 ILE A C 1
ATOM 646 O O . ILE A 1 81 ? -6.709 3.999 6.720 1.00 91.06 81 ILE A O 1
ATOM 650 N N . GLU A 1 82 ? -8.005 5.560 7.671 1.00 90.38 82 GLU A N 1
ATOM 651 C CA . GLU A 1 82 ? -7.332 6.736 7.105 1.00 90.38 82 GLU A CA 1
ATOM 652 C C . GLU A 1 82 ? -5.863 6.824 7.525 1.00 90.38 82 GLU A C 1
ATOM 654 O O . GLU A 1 82 ? -5.006 7.264 6.759 1.00 90.38 82 GLU A O 1
ATOM 659 N N . LYS A 1 83 ? -5.539 6.385 8.745 1.00 91.00 83 LYS A N 1
ATOM 660 C CA . LYS A 1 83 ? -4.156 6.338 9.234 1.00 91.00 83 LYS A CA 1
ATOM 661 C C . LYS A 1 83 ? -3.405 5.076 8.819 1.00 91.00 83 LYS A C 1
ATOM 663 O O . LYS A 1 83 ? -2.201 4.990 9.075 1.00 91.00 83 LYS A O 1
ATOM 668 N N . HIS A 1 84 ? -4.058 4.161 8.107 1.00 89.62 84 HIS A N 1
ATOM 669 C CA . HIS A 1 84 ? -3.496 2.901 7.622 1.00 89.62 84 HIS A CA 1
ATOM 670 C C . HIS A 1 84 ? -3.156 1.883 8.725 1.00 89.62 84 HIS A C 1
ATOM 672 O O . HIS A 1 84 ? -2.322 0.999 8.540 1.00 89.62 84 HIS A O 1
ATOM 678 N N . HIS A 1 85 ? -3.800 1.985 9.889 1.00 91.50 85 HIS A N 1
ATOM 679 C CA . HIS A 1 85 ? -3.631 1.031 10.986 1.00 91.50 85 HIS A CA 1
ATOM 680 C C . HIS A 1 85 ? -4.299 -0.318 10.725 1.00 91.50 85 HIS A C 1
ATOM 682 O O . HIS A 1 85 ? -3.912 -1.304 11.354 1.00 91.50 85 HIS A O 1
ATOM 688 N N . VAL A 1 86 ? -5.256 -0.374 9.799 1.00 91.38 86 VAL A N 1
ATOM 689 C CA . VAL A 1 86 ? -5.869 -1.612 9.308 1.00 91.38 86 VAL A CA 1
ATOM 690 C C . VAL A 1 86 ? -5.535 -1.848 7.841 1.00 91.38 86 VAL A C 1
ATOM 692 O O . VAL A 1 86 ? -5.349 -0.914 7.058 1.00 91.38 86 VAL A O 1
ATOM 695 N N . VAL A 1 87 ? -5.432 -3.120 7.477 1.00 88.38 87 VAL A N 1
ATOM 696 C CA . VAL A 1 87 ? -5.067 -3.600 6.142 1.00 88.38 87 VAL A CA 1
ATOM 697 C C . VAL A 1 87 ? -6.048 -4.678 5.705 1.00 88.38 87 VAL A C 1
ATOM 699 O O . VAL A 1 87 ? -6.756 -5.244 6.534 1.00 88.38 87 VAL A O 1
ATOM 702 N N . TYR A 1 88 ? -6.109 -4.964 4.409 1.00 86.62 88 TYR A N 1
ATOM 703 C CA . TYR A 1 88 ? -6.939 -6.049 3.889 1.00 86.62 88 TYR A CA 1
ATOM 704 C C . TYR A 1 88 ? -6.481 -7.405 4.448 1.00 86.62 88 TYR A C 1
ATOM 706 O O . TYR A 1 88 ? -5.286 -7.696 4.449 1.00 86.62 88 TYR A O 1
ATOM 714 N N . ASP A 1 89 ? -7.430 -8.256 4.846 1.00 85.25 89 ASP A N 1
ATOM 715 C CA . ASP A 1 89 ? -7.193 -9.666 5.208 1.00 85.25 89 ASP A CA 1
ATOM 716 C C . ASP A 1 89 ? -7.097 -10.573 3.963 1.00 85.25 89 ASP A C 1
ATOM 718 O O . ASP A 1 89 ? -7.523 -11.726 3.950 1.00 85.25 89 ASP A O 1
ATOM 722 N N . ASP A 1 90 ? -6.597 -10.045 2.847 1.00 74.75 90 ASP A N 1
ATOM 723 C CA . ASP A 1 90 ? -6.382 -10.889 1.679 1.00 74.75 90 ASP A CA 1
ATOM 724 C C . ASP A 1 90 ? -5.053 -11.636 1.841 1.00 74.75 90 ASP A C 1
ATOM 726 O O . ASP A 1 90 ? -4.032 -11.026 2.186 1.00 74.75 90 ASP A O 1
ATOM 730 N N . PRO A 1 91 ? -5.027 -12.956 1.584 1.00 70.00 91 PRO A N 1
ATOM 731 C CA . PRO A 1 91 ? -3.804 -13.723 1.692 1.00 70.00 91 PRO A CA 1
ATOM 732 C C . PRO A 1 91 ? -2.768 -13.144 0.731 1.00 70.00 91 PRO A C 1
ATOM 734 O O . PRO A 1 91 ? -2.998 -13.018 -0.477 1.00 70.00 91 PRO A O 1
ATOM 737 N N . ILE A 1 92 ? -1.611 -12.792 1.286 1.00 71.56 92 ILE A N 1
ATOM 738 C CA . ILE A 1 92 ? -0.455 -12.393 0.494 1.00 71.56 92 ILE A CA 1
ATOM 739 C C . ILE A 1 92 ? -0.034 -13.608 -0.329 1.00 71.56 92 ILE A C 1
ATOM 741 O O . ILE A 1 92 ? 0.308 -14.653 0.231 1.00 71.56 92 ILE A O 1
ATOM 745 N N . LYS A 1 93 ? -0.041 -13.476 -1.657 1.00 76.88 93 LYS A N 1
ATOM 746 C CA . LYS A 1 93 ? 0.504 -14.513 -2.534 1.00 76.88 93 LYS A CA 1
ATOM 747 C C . LYS A 1 93 ? 2.000 -14.663 -2.248 1.00 76.88 93 LYS A C 1
ATOM 749 O O . LYS A 1 93 ? 2.764 -13.700 -2.278 1.00 76.88 93 LYS A O 1
ATOM 754 N N . LEU A 1 94 ? 2.430 -15.885 -1.950 1.00 79.56 94 LEU A N 1
ATOM 755 C CA . LEU A 1 94 ? 3.843 -16.212 -1.754 1.00 79.56 94 LEU A CA 1
ATOM 756 C C . LEU A 1 94 ? 4.493 -16.489 -3.112 1.00 79.56 94 LEU A C 1
ATOM 758 O O . LEU A 1 94 ? 4.805 -17.627 -3.448 1.00 79.56 94 LEU A O 1
ATOM 762 N N . ASP A 1 95 ? 4.655 -15.433 -3.903 1.00 89.75 95 ASP A N 1
ATOM 763 C CA . ASP A 1 95 ? 5.323 -15.470 -5.202 1.00 89.75 95 ASP A CA 1
ATOM 764 C C . ASP A 1 95 ? 6.552 -14.536 -5.227 1.00 89.75 95 ASP A C 1
ATOM 766 O O . ASP A 1 95 ? 7.003 -14.011 -4.197 1.00 89.75 95 ASP A O 1
ATOM 770 N N . ARG A 1 96 ? 7.119 -14.332 -6.422 1.00 92.56 96 ARG A N 1
ATOM 771 C CA . ARG A 1 96 ? 8.286 -13.464 -6.642 1.00 92.56 96 ARG A CA 1
ATOM 772 C C . ARG A 1 96 ? 8.075 -12.004 -6.205 1.00 92.56 96 ARG A C 1
ATOM 774 O O . ARG A 1 96 ? 9.059 -11.323 -5.942 1.00 92.56 96 ARG A O 1
ATOM 781 N N . TYR A 1 97 ? 6.830 -11.540 -6.092 1.00 93.94 97 TYR A N 1
ATOM 782 C CA . TYR A 1 97 ? 6.443 -10.191 -5.667 1.00 93.94 97 TYR A CA 1
ATOM 783 C C . TYR A 1 97 ? 6.062 -10.123 -4.181 1.00 93.94 97 TYR A C 1
ATOM 785 O O . TYR A 1 97 ? 5.619 -9.080 -3.702 1.00 93.94 97 TYR A O 1
ATOM 793 N N . SER A 1 98 ? 6.295 -11.191 -3.407 1.00 88.12 98 SER A N 1
ATOM 794 C CA . SER A 1 98 ? 5.987 -11.262 -1.967 1.00 88.12 98 SER A CA 1
ATOM 795 C C . SER A 1 98 ? 6.446 -10.047 -1.150 1.00 88.12 98 SER A C 1
ATOM 797 O O . SER A 1 98 ? 5.725 -9.587 -0.264 1.00 88.12 98 SER A O 1
ATOM 799 N N . ARG A 1 99 ? 7.617 -9.474 -1.459 1.00 87.38 99 ARG A N 1
ATOM 800 C CA . ARG A 1 99 ? 8.115 -8.253 -0.798 1.00 87.38 99 ARG A CA 1
ATOM 801 C C . ARG A 1 99 ? 7.380 -6.985 -1.232 1.00 87.38 99 ARG A C 1
ATOM 803 O O . ARG A 1 99 ? 7.165 -6.113 -0.393 1.00 87.38 99 ARG A O 1
ATOM 810 N N . HIS A 1 100 ? 6.948 -6.898 -2.487 1.00 91.25 100 HIS A N 1
ATOM 811 C CA . HIS A 1 100 ? 6.106 -5.799 -2.959 1.00 91.25 100 HIS A CA 1
ATOM 812 C C . HIS A 1 100 ? 4.724 -5.846 -2.307 1.00 91.25 100 HIS A C 1
ATOM 814 O O . HIS A 1 100 ? 4.235 -4.812 -1.862 1.00 91.25 100 HIS A O 1
ATOM 820 N N . TYR A 1 101 ? 4.141 -7.037 -2.123 1.00 87.69 101 TYR A N 1
ATOM 821 C CA . TYR A 1 101 ? 2.857 -7.152 -1.433 1.00 87.69 101 TYR A CA 1
ATOM 822 C C . TYR A 1 101 ? 2.897 -6.612 -0.000 1.00 87.69 101 TYR A C 1
ATOM 824 O O . TYR A 1 101 ? 1.966 -5.929 0.424 1.00 87.69 101 TYR A O 1
ATOM 832 N N . LEU A 1 102 ? 3.985 -6.872 0.735 1.00 81.12 102 LEU A N 1
ATOM 833 C CA . LEU A 1 102 ? 4.184 -6.307 2.075 1.00 81.12 102 LEU A CA 1
ATOM 834 C C . LEU A 1 102 ? 4.240 -4.777 2.042 1.00 81.12 102 LEU A C 1
ATOM 836 O O . LEU A 1 102 ? 3.673 -4.127 2.918 1.00 81.12 102 LEU A O 1
ATOM 840 N N . TYR A 1 103 ? 4.898 -4.205 1.030 1.00 85.31 103 TYR A N 1
ATOM 841 C CA . TYR A 1 103 ? 4.950 -2.760 0.841 1.00 85.31 103 TYR A CA 1
ATOM 842 C C . TYR A 1 103 ? 3.556 -2.187 0.552 1.00 85.31 103 TYR A C 1
ATOM 844 O O . TYR A 1 103 ? 3.121 -1.288 1.264 1.00 85.31 103 TYR A O 1
ATOM 852 N N . TYR A 1 104 ? 2.812 -2.745 -0.410 1.00 87.06 104 TYR A N 1
ATOM 853 C CA . TYR A 1 104 ? 1.457 -2.284 -0.748 1.00 87.06 104 TYR A CA 1
ATOM 854 C C . TYR A 1 104 ? 0.490 -2.409 0.433 1.00 87.06 104 TYR A C 1
ATOM 856 O O . TYR A 1 104 ? -0.263 -1.477 0.721 1.00 87.06 104 TYR A O 1
ATOM 864 N N . GLY A 1 105 ? 0.563 -3.527 1.160 1.00 79.00 105 GLY A N 1
ATOM 865 C CA . GLY A 1 105 ? -0.230 -3.755 2.364 1.00 79.00 105 GLY A CA 1
ATOM 866 C C . GLY A 1 105 ? 0.108 -2.763 3.476 1.00 79.00 105 GLY A C 1
ATOM 867 O O . GLY A 1 105 ? -0.791 -2.297 4.164 1.00 79.00 105 GLY A O 1
ATOM 868 N N . GLY A 1 106 ? 1.376 -2.360 3.612 1.00 75.81 106 GLY A N 1
ATOM 869 C CA . GLY A 1 106 ? 1.796 -1.315 4.553 1.00 75.81 106 GLY A CA 1
ATOM 870 C C . GLY A 1 106 ? 1.172 0.063 4.291 1.00 75.81 106 GLY A C 1
ATOM 871 O O . GLY A 1 106 ? 1.087 0.872 5.212 1.00 75.81 106 GLY A O 1
ATOM 872 N N . TRP A 1 107 ? 0.698 0.308 3.069 1.00 76.75 107 TRP A N 1
ATOM 873 C CA . TRP A 1 107 ? -0.044 1.508 2.667 1.00 76.75 107 TRP A CA 1
ATOM 874 C C . TRP A 1 107 ? -1.571 1.299 2.659 1.00 76.75 107 TRP A C 1
ATOM 876 O O . TRP A 1 107 ? -2.307 2.109 2.102 1.00 76.75 107 TRP A O 1
ATOM 886 N N . SER A 1 108 ? -2.060 0.203 3.249 1.00 74.75 108 SER A N 1
ATOM 887 C CA . SER A 1 108 ? -3.465 -0.237 3.233 1.00 74.75 108 SER A CA 1
ATOM 888 C C . SER A 1 108 ? -4.095 -0.360 1.846 1.00 74.75 108 SER A C 1
ATOM 890 O O . SER A 1 108 ? -5.317 -0.297 1.724 1.00 74.75 108 SER A O 1
ATOM 892 N N . TYR A 1 109 ? -3.304 -0.577 0.797 1.00 82.12 109 TYR A N 1
ATOM 893 C CA . TYR A 1 109 ? -3.854 -1.059 -0.465 1.00 82.12 109 TYR A CA 1
ATOM 894 C C . TYR A 1 109 ? -4.105 -2.562 -0.376 1.00 82.12 109 TYR A C 1
ATOM 896 O O . TYR A 1 109 ? -3.420 -3.261 0.372 1.00 82.12 109 TYR A O 1
ATOM 904 N N . ASN A 1 110 ? -5.056 -3.078 -1.162 1.00 84.81 110 ASN A N 1
ATOM 905 C CA . ASN A 1 110 ? -5.130 -4.517 -1.383 1.00 84.81 110 ASN A CA 1
ATOM 906 C C . ASN A 1 110 ? -3.919 -4.917 -2.244 1.00 84.81 110 ASN A C 1
ATOM 908 O O . ASN A 1 110 ? -3.842 -4.496 -3.403 1.00 84.81 110 ASN A O 1
ATOM 912 N N . PRO A 1 111 ? -2.961 -5.699 -1.714 1.00 87.38 111 PRO A N 1
ATOM 913 C CA . PRO A 1 111 ? -1.735 -5.998 -2.442 1.00 87.38 111 PRO A CA 1
ATOM 914 C C . PRO A 1 111 ? -1.976 -6.763 -3.746 1.00 87.38 111 PRO A C 1
ATOM 916 O O . PRO A 1 111 ? -1.248 -6.557 -4.716 1.00 87.38 111 PRO A O 1
ATOM 919 N N . ASN A 1 112 ? -3.000 -7.622 -3.774 1.00 88.06 112 ASN A N 1
ATOM 920 C CA . ASN A 1 112 ? -3.350 -8.405 -4.954 1.00 88.06 112 ASN A CA 1
ATOM 921 C C . ASN A 1 112 ? -3.880 -7.502 -6.069 1.00 88.06 112 ASN A C 1
ATOM 923 O O . ASN A 1 112 ? -3.387 -7.592 -7.190 1.00 88.06 112 ASN A O 1
ATOM 927 N N . ASP A 1 113 ? -4.799 -6.589 -5.745 1.00 90.62 113 ASP A N 1
ATOM 928 C CA . ASP A 1 113 ? -5.360 -5.639 -6.712 1.00 90.62 113 ASP A CA 1
ATOM 929 C C . ASP A 1 113 ? -4.276 -4.716 -7.288 1.00 90.62 113 ASP A C 1
ATOM 931 O O . ASP A 1 113 ? -4.310 -4.358 -8.466 1.00 90.62 113 ASP A O 1
ATOM 935 N N . VAL A 1 114 ? -3.303 -4.309 -6.462 1.00 93.31 114 VAL A N 1
ATOM 936 C CA . VAL A 1 114 ? -2.179 -3.476 -6.915 1.00 93.31 114 VAL A CA 1
ATOM 937 C C . VAL A 1 114 ? -1.311 -4.239 -7.908 1.00 93.31 114 VAL A C 1
ATOM 939 O O . VAL A 1 114 ? -1.054 -3.732 -8.999 1.00 93.31 114 VAL A O 1
ATOM 942 N N . GLN A 1 115 ? -0.878 -5.454 -7.568 1.00 95.00 115 GLN A N 1
ATOM 943 C CA . GLN A 1 115 ? -0.026 -6.231 -8.467 1.00 95.00 115 GLN A CA 1
ATOM 944 C C . GLN A 1 115 ? -0.767 -6.649 -9.738 1.00 95.00 115 GLN A C 1
ATOM 946 O O . GLN A 1 115 ? -0.156 -6.657 -10.801 1.00 95.00 115 GLN A O 1
ATOM 951 N N . GLU A 1 116 ? -2.068 -6.944 -9.656 1.00 94.31 116 GLU A N 1
ATOM 952 C CA . GLU A 1 116 ? -2.900 -7.219 -10.829 1.00 94.31 116 GLU A CA 1
ATOM 953 C C . GLU A 1 116 ? -2.879 -6.025 -11.788 1.00 94.31 116 GLU A C 1
ATOM 955 O O . GLU A 1 116 ? -2.522 -6.197 -12.953 1.00 94.31 116 GLU A O 1
ATOM 960 N N . LYS A 1 117 ? -3.117 -4.805 -11.284 1.00 96.69 117 LYS A N 1
ATOM 961 C CA . LYS A 1 117 ? -3.036 -3.573 -12.087 1.00 96.69 117 LYS A CA 1
ATOM 962 C C . LYS A 1 117 ? -1.661 -3.355 -12.716 1.00 96.69 117 LYS A C 1
ATOM 964 O O . LYS A 1 117 ? -1.586 -2.959 -13.877 1.00 96.69 117 LYS A O 1
ATOM 969 N N . ILE A 1 118 ? -0.582 -3.598 -11.967 1.00 97.38 118 ILE A N 1
ATOM 970 C CA . ILE A 1 118 ? 0.790 -3.493 -12.486 1.00 97.38 118 ILE A CA 1
ATOM 971 C C . ILE A 1 118 ? 0.996 -4.524 -13.605 1.00 97.38 118 ILE A C 1
ATOM 973 O O . ILE A 1 118 ? 1.423 -4.164 -14.700 1.00 97.38 118 ILE A O 1
ATOM 977 N N . SER A 1 119 ? 0.616 -5.780 -13.379 1.00 97.12 119 SER A N 1
ATOM 978 C CA . SER A 1 119 ? 0.772 -6.861 -14.359 1.00 97.12 119 SER A CA 1
ATOM 979 C C . SER A 1 119 ? -0.102 -6.714 -15.602 1.00 97.12 119 SER A C 1
ATOM 981 O O . SER A 1 119 ? 0.258 -7.226 -16.654 1.00 97.12 119 SER A O 1
ATOM 983 N N . SER A 1 120 ? -1.219 -5.989 -15.517 1.00 98.25 120 SER A N 1
ATOM 984 C CA . SER A 1 120 ? -2.055 -5.657 -16.673 1.00 98.25 120 SER A CA 1
ATOM 985 C C . SER A 1 120 ? -1.618 -4.379 -17.392 1.00 98.25 120 SER A C 1
ATOM 987 O O . SER A 1 120 ? -2.253 -3.983 -18.367 1.00 98.25 120 SER A O 1
ATOM 989 N N . SER A 1 121 ? -0.607 -3.672 -16.878 1.00 98.44 121 SER A N 1
ATOM 990 C CA . SER A 1 121 ? -0.166 -2.400 -17.447 1.00 98.44 121 SER A CA 1
ATOM 991 C C . SER A 1 121 ? 0.826 -2.588 -18.592 1.00 98.44 121 SER A C 1
ATOM 993 O O . SER A 1 121 ? 1.616 -3.535 -18.613 1.00 98.44 121 SER A O 1
ATOM 995 N N . HIS A 1 122 ? 0.787 -1.633 -19.519 1.00 98.56 122 HIS A N 1
ATOM 996 C CA . HIS A 1 122 ? 1.744 -1.486 -20.601 1.00 98.56 122 HIS A CA 1
ATOM 997 C C . HIS A 1 122 ? 2.452 -0.133 -20.473 1.00 98.56 122 HIS A C 1
ATOM 999 O O . HIS A 1 122 ? 1.787 0.895 -20.316 1.00 98.56 122 HIS A O 1
ATOM 1005 N N . VAL A 1 123 ? 3.787 -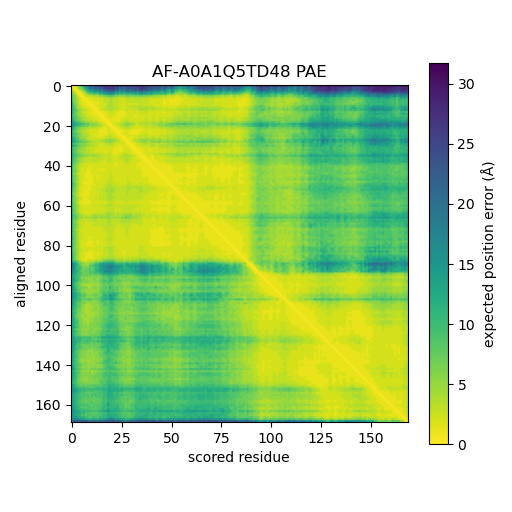0.126 -20.521 1.00 98.62 123 VAL A N 1
ATOM 1006 C CA . VAL A 1 123 ? 4.603 1.091 -20.395 1.00 98.62 123 VAL A CA 1
ATOM 1007 C C . VAL A 1 123 ? 5.583 1.205 -21.560 1.00 98.62 123 VAL A C 1
ATOM 1009 O O . VAL A 1 123 ? 6.300 0.260 -21.882 1.00 98.62 123 VAL A O 1
ATOM 1012 N N . ILE A 1 124 ? 5.647 2.395 -22.157 1.00 98.50 124 ILE A N 1
ATOM 1013 C CA . ILE A 1 124 ? 6.630 2.741 -23.187 1.00 98.50 124 ILE A CA 1
ATOM 1014 C C . ILE A 1 124 ? 7.766 3.535 -22.536 1.00 98.50 124 ILE A C 1
ATOM 1016 O O . ILE A 1 124 ? 7.520 4.550 -21.882 1.00 98.50 124 ILE A O 1
ATOM 1020 N N . VAL A 1 125 ? 9.006 3.091 -22.733 1.00 98.06 125 VAL A N 1
ATOM 1021 C CA . VAL A 1 125 ? 10.225 3.792 -22.316 1.00 98.06 125 VAL A CA 1
ATOM 1022 C C . VAL A 1 125 ? 10.877 4.394 -23.560 1.00 98.06 125 VAL A C 1
ATOM 1024 O O . VAL A 1 125 ? 11.380 3.670 -24.419 1.00 98.06 125 VAL A O 1
ATOM 1027 N N . LEU A 1 126 ? 10.836 5.725 -23.665 1.00 97.88 126 LEU A N 1
ATOM 1028 C CA . LEU A 1 126 ? 11.475 6.483 -24.742 1.00 97.88 126 LEU A CA 1
ATOM 1029 C C . LEU A 1 126 ? 12.887 6.892 -24.307 1.00 97.88 126 LEU A C 1
ATOM 1031 O O . LEU A 1 126 ? 13.042 7.698 -23.389 1.00 97.88 126 LEU A O 1
ATOM 1035 N N . GLY A 1 127 ? 13.895 6.340 -24.975 1.00 97.00 127 GLY A N 1
ATOM 1036 C CA . GLY A 1 127 ? 15.300 6.430 -24.595 1.00 97.00 127 GLY A CA 1
ATOM 1037 C C . GLY A 1 127 ? 15.684 5.351 -23.580 1.00 97.00 127 GLY A C 1
ATOM 1038 O O . GLY A 1 127 ? 15.139 5.284 -22.482 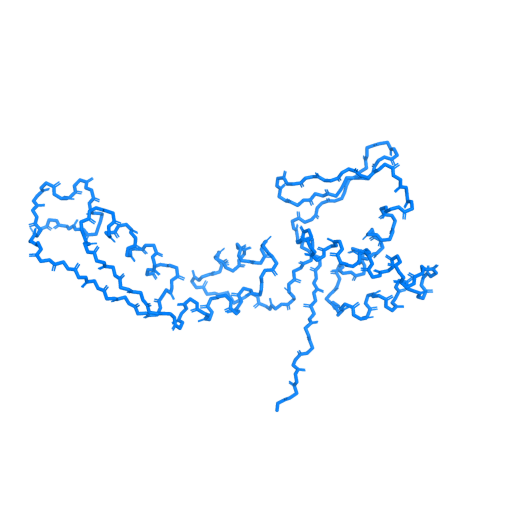1.00 97.00 127 GLY A O 1
ATOM 1039 N N . CYS A 1 128 ? 16.663 4.532 -23.943 1.00 96.25 128 CYS A N 1
ATOM 1040 C CA . CYS A 1 128 ? 17.182 3.354 -23.244 1.00 96.25 128 CYS A CA 1
ATOM 1041 C C . CYS A 1 128 ? 18.662 3.490 -22.838 1.00 96.25 128 CYS A C 1
ATOM 1043 O O . CYS A 1 128 ? 19.283 2.517 -22.404 1.00 96.25 128 CYS A O 1
ATOM 1045 N N . GLY A 1 129 ? 19.218 4.706 -22.892 1.00 94.75 129 GLY A N 1
ATOM 1046 C CA . GLY A 1 129 ? 20.453 5.062 -22.184 1.00 94.75 129 GLY A CA 1
ATOM 1047 C C . GLY A 1 129 ? 20.309 4.951 -20.653 1.00 94.75 129 GLY A C 1
ATOM 1048 O O . GLY A 1 129 ? 19.307 4.462 -20.147 1.00 94.75 129 GLY A O 1
ATOM 1049 N N . GLY A 1 130 ? 21.277 5.448 -19.877 1.00 95.81 130 GLY A N 1
ATOM 1050 C CA . GLY A 1 130 ? 21.390 5.141 -18.435 1.00 95.81 130 GLY A CA 1
ATOM 1051 C C . GLY A 1 130 ? 20.104 5.270 -17.598 1.00 95.81 130 GLY A C 1
ATOM 1052 O O . GLY A 1 130 ? 19.782 4.374 -16.824 1.00 95.81 130 GLY A O 1
ATOM 1053 N N . ILE A 1 131 ? 19.312 6.333 -17.787 1.00 97.25 131 ILE A N 1
ATOM 1054 C CA . ILE A 1 131 ? 18.036 6.498 -17.064 1.00 97.25 131 ILE A CA 1
ATOM 1055 C C . ILE A 1 131 ? 17.006 5.457 -17.517 1.00 97.25 131 ILE A C 1
ATOM 1057 O O . ILE A 1 131 ? 16.427 4.761 -16.682 1.00 97.25 131 ILE A O 1
ATOM 1061 N N . GLY A 1 132 ? 16.788 5.341 -18.829 1.00 97.50 132 GLY A N 1
ATOM 1062 C CA . GLY A 1 132 ? 15.843 4.386 -19.405 1.00 97.50 132 GLY A CA 1
ATOM 1063 C C . GLY A 1 132 ? 16.185 2.947 -19.048 1.00 97.50 132 GLY A C 1
ATOM 1064 O O . GLY A 1 132 ? 15.299 2.176 -18.695 1.00 97.50 132 GLY A O 1
ATOM 1065 N N . ASN A 1 133 ? 17.478 2.624 -19.028 1.00 97.25 133 ASN A N 1
ATOM 1066 C CA . ASN A 1 133 ? 18.005 1.336 -18.605 1.00 97.25 133 ASN A CA 1
ATOM 1067 C C . ASN A 1 133 ? 17.565 0.989 -17.174 1.00 97.25 133 ASN A C 1
ATOM 1069 O O . ASN A 1 133 ? 16.924 -0.037 -16.946 1.00 97.25 133 ASN A O 1
ATOM 1073 N N . HIS A 1 134 ? 17.815 1.883 -16.212 1.00 97.38 134 HIS A N 1
ATOM 1074 C CA . HIS A 1 134 ? 17.398 1.672 -14.826 1.00 97.38 134 HIS A CA 1
ATOM 1075 C C . HIS A 1 134 ? 15.876 1.620 -14.663 1.00 97.38 134 HIS A C 1
ATOM 1077 O O . HIS A 1 134 ? 15.369 0.800 -13.893 1.00 97.38 134 HIS A O 1
ATOM 1083 N N . ILE A 1 135 ? 15.129 2.471 -15.370 1.00 97.88 135 ILE A N 1
ATOM 1084 C CA . ILE A 1 135 ? 13.662 2.465 -15.313 1.00 97.88 135 ILE A CA 1
ATOM 1085 C C . ILE A 1 135 ? 13.114 1.140 -15.853 1.00 97.88 135 ILE A C 1
ATOM 1087 O O . ILE A 1 135 ? 12.283 0.523 -15.189 1.00 97.88 135 ILE A O 1
ATOM 1091 N N . ALA A 1 136 ? 13.611 0.660 -16.994 1.00 97.88 136 ALA A N 1
ATOM 1092 C CA . ALA A 1 136 ? 13.170 -0.591 -17.603 1.00 97.88 136 ALA A CA 1
ATOM 1093 C C . ALA A 1 136 ? 13.379 -1.792 -16.665 1.00 97.88 136 ALA A C 1
ATOM 1095 O O . ALA A 1 136 ? 12.452 -2.580 -16.473 1.00 97.88 136 ALA A O 1
ATOM 1096 N N . ILE A 1 137 ? 14.541 -1.889 -16.003 1.00 97.25 137 ILE A N 1
ATOM 1097 C CA . ILE A 1 137 ? 14.805 -2.936 -14.998 1.00 97.25 137 ILE A CA 1
ATOM 1098 C C . ILE A 1 137 ? 13.796 -2.853 -13.848 1.00 97.25 137 ILE A C 1
ATOM 1100 O O . ILE A 1 137 ? 13.217 -3.866 -13.448 1.00 97.25 137 ILE A O 1
ATOM 1104 N N . ASN A 1 138 ? 13.575 -1.656 -13.300 1.00 97.31 138 ASN A N 1
ATOM 1105 C CA . ASN A 1 138 ? 12.669 -1.482 -12.166 1.00 97.31 138 ASN A CA 1
ATOM 1106 C C . ASN A 1 138 ? 11.223 -1.832 -12.542 1.00 97.31 138 ASN A C 1
ATOM 1108 O O . ASN A 1 138 ? 10.552 -2.526 -11.785 1.00 97.31 138 ASN A O 1
ATOM 1112 N N . LEU A 1 139 ? 10.750 -1.430 -13.724 1.00 97.88 139 LEU A N 1
ATOM 1113 C CA . LEU A 1 139 ? 9.408 -1.770 -14.203 1.00 97.88 139 LEU A CA 1
ATOM 1114 C C . LEU A 1 139 ? 9.253 -3.278 -14.448 1.00 97.88 139 LEU A C 1
ATOM 1116 O O . LEU A 1 139 ? 8.270 -3.880 -14.009 1.00 97.88 139 LEU A O 1
ATOM 1120 N N . ALA A 1 140 ? 10.242 -3.909 -15.086 1.00 97.06 140 ALA A N 1
ATOM 1121 C CA . ALA A 1 140 ? 10.227 -5.347 -15.345 1.00 97.06 140 ALA A CA 1
ATOM 1122 C C . ALA A 1 140 ? 10.222 -6.158 -14.038 1.00 97.06 140 ALA A C 1
ATOM 1124 O O . ALA A 1 140 ? 9.445 -7.100 -13.875 1.00 97.06 140 ALA A O 1
ATOM 1125 N N . THR A 1 141 ? 11.055 -5.775 -13.068 1.00 96.56 141 THR A N 1
ATOM 1126 C CA . THR A 1 141 ? 11.141 -6.457 -11.765 1.00 96.56 141 THR A CA 1
ATOM 1127 C C . THR A 1 141 ? 9.956 -6.149 -10.845 1.00 96.56 141 THR A C 1
ATOM 1129 O O . THR A 1 141 ? 9.572 -7.015 -10.058 1.00 96.56 141 THR A O 1
ATOM 1132 N N . ALA A 1 142 ? 9.312 -4.984 -10.987 1.00 96.81 142 ALA A N 1
ATOM 1133 C CA . ALA A 1 142 ? 8.021 -4.673 -10.366 1.00 96.81 142 ALA A CA 1
ATOM 1134 C C . ALA A 1 142 ? 6.863 -5.509 -10.940 1.00 96.81 142 ALA A C 1
ATOM 1136 O O . ALA A 1 142 ? 5.838 -5.671 -10.278 1.00 96.81 142 ALA A O 1
ATOM 1137 N N . GLY A 1 143 ? 7.041 -6.089 -12.130 1.00 97.19 143 GLY A N 1
ATOM 1138 C CA . GLY A 1 143 ? 6.073 -6.974 -12.767 1.00 97.19 143 GLY A CA 1
ATOM 1139 C C . GLY A 1 143 ? 5.104 -6.272 -13.708 1.00 97.19 143 GLY A C 1
ATOM 1140 O O . GLY A 1 143 ? 3.971 -6.728 -13.819 1.00 97.19 143 GLY A O 1
ATOM 1141 N N . VAL A 1 144 ? 5.522 -5.177 -14.356 1.00 98.44 144 VAL A N 1
ATOM 1142 C CA . VAL A 1 144 ? 4.774 -4.595 -15.484 1.00 98.44 144 VAL A CA 1
ATOM 1143 C C . VAL A 1 144 ? 4.595 -5.654 -16.573 1.00 98.44 144 VAL A C 1
ATOM 1145 O O . VAL A 1 144 ? 5.546 -6.363 -16.902 1.00 98.44 144 VAL A O 1
ATOM 1148 N N . GLY A 1 145 ? 3.375 -5.773 -17.101 1.00 98.06 145 GLY A N 1
ATOM 1149 C CA . GLY A 1 145 ? 3.011 -6.829 -18.048 1.00 98.06 145 GLY A CA 1
ATOM 1150 C C . GLY A 1 145 ? 3.716 -6.710 -19.391 1.00 98.06 145 GLY A C 1
ATOM 1151 O O . GLY A 1 145 ? 4.198 -7.706 -19.926 1.00 98.06 145 GLY A O 1
ATOM 1152 N N . GLU A 1 146 ? 3.801 -5.490 -19.917 1.00 98.62 146 GLU A N 1
ATOM 1153 C CA . GLU A 1 146 ? 4.395 -5.235 -21.225 1.00 98.62 146 GLU A CA 1
ATOM 1154 C C . GLU A 1 146 ? 5.235 -3.955 -21.220 1.00 98.62 146 GLU A C 1
ATOM 1156 O O . GLU A 1 146 ? 4.769 -2.892 -20.804 1.00 98.62 146 GLU A O 1
ATOM 1161 N N . LEU A 1 147 ? 6.462 -4.048 -21.735 1.00 98.25 147 LEU A N 1
ATOM 1162 C CA . LEU A 1 147 ? 7.371 -2.918 -21.910 1.00 98.25 147 LEU A CA 1
ATOM 1163 C C . LEU A 1 147 ? 7.730 -2.752 -23.386 1.00 98.25 147 LEU A C 1
ATOM 1165 O O . LEU A 1 147 ? 8.278 -3.671 -23.990 1.00 98.25 147 LEU A O 1
ATOM 1169 N N . THR A 1 148 ? 7.484 -1.566 -23.943 1.00 98.56 148 THR A N 1
ATOM 1170 C CA . THR A 1 148 ? 8.060 -1.167 -25.235 1.00 98.56 148 THR A CA 1
ATOM 1171 C C . THR A 1 148 ? 9.244 -0.255 -24.981 1.00 98.56 148 THR A C 1
ATOM 1173 O O . THR A 1 148 ? 9.106 0.798 -24.362 1.00 98.56 148 THR A O 1
ATOM 1176 N N . LEU A 1 149 ? 10.407 -0.660 -25.473 1.00 97.94 149 LEU A N 1
ATOM 1177 C CA . LEU A 1 149 ? 11.641 0.109 -25.399 1.00 97.94 149 LEU A CA 1
ATOM 1178 C C . LEU A 1 149 ? 11.891 0.751 -26.763 1.00 97.94 149 LEU A C 1
ATOM 1180 O O . LEU A 1 149 ? 11.868 0.055 -27.777 1.00 97.94 149 LEU A O 1
ATOM 1184 N N . VAL A 1 150 ? 12.092 2.066 -26.790 1.00 98.06 150 VAL A N 1
ATOM 1185 C CA . VAL A 1 150 ? 12.352 2.820 -28.022 1.00 98.06 150 VAL A CA 1
ATOM 1186 C C . VAL A 1 150 ? 13.676 3.548 -27.872 1.00 98.06 150 VAL A C 1
ATOM 1188 O O . VAL A 1 150 ? 13.801 4.435 -27.029 1.00 98.06 150 VAL A O 1
ATOM 1191 N N . ASP A 1 151 ? 14.655 3.169 -28.681 1.00 97.00 151 ASP A N 1
ATOM 1192 C CA . ASP A 1 151 ? 15.958 3.820 -28.790 1.00 97.00 151 ASP A CA 1
ATOM 1193 C C . ASP A 1 151 ? 16.522 3.552 -30.196 1.00 97.00 151 ASP A C 1
ATOM 1195 O O . ASP A 1 151 ? 16.202 2.520 -30.788 1.00 97.00 151 ASP A O 1
ATOM 1199 N N . ASP A 1 152 ? 17.300 4.489 -30.728 1.00 97.25 152 ASP A N 1
ATOM 1200 C CA . ASP A 1 152 ? 17.946 4.403 -32.049 1.00 97.25 152 ASP A CA 1
ATOM 1201 C C . ASP A 1 152 ? 19.484 4.330 -31.929 1.00 97.25 152 ASP A C 1
ATOM 1203 O O . ASP A 1 152 ? 20.191 4.196 -32.927 1.00 97.25 152 ASP A O 1
ATOM 1207 N N . ASP A 1 153 ? 20.020 4.394 -30.704 1.00 94.50 153 ASP A N 1
ATOM 1208 C CA . ASP A 1 153 ? 21.455 4.355 -30.440 1.00 94.50 153 ASP A CA 1
ATOM 1209 C C . ASP A 1 153 ? 22.007 2.916 -30.439 1.00 94.50 153 ASP A C 1
ATOM 1211 O O . ASP A 1 153 ? 21.356 1.947 -30.033 1.00 94.50 153 ASP A O 1
ATOM 1215 N N . LEU A 1 154 ? 23.274 2.778 -30.843 1.00 94.75 154 LEU A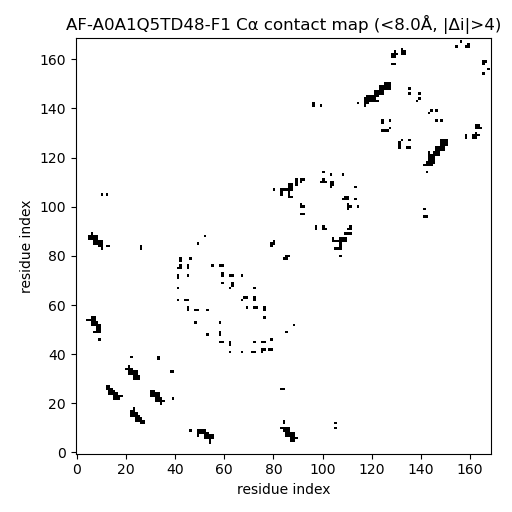 N 1
ATOM 1216 C CA . LEU A 1 154 ? 24.056 1.553 -30.663 1.00 94.75 154 LEU A CA 1
ATOM 1217 C C . LEU A 1 154 ? 24.788 1.574 -29.316 1.00 94.75 154 LEU A C 1
ATOM 1219 O O . LEU A 1 154 ? 25.171 2.629 -28.814 1.00 94.75 154 LEU A O 1
ATOM 1223 N N . ILE A 1 155 ? 25.031 0.391 -28.746 1.00 96.00 155 ILE A N 1
ATOM 1224 C CA . ILE A 1 155 ? 25.775 0.266 -27.488 1.00 96.00 155 ILE A CA 1
ATOM 1225 C C . ILE A 1 155 ? 27.256 0.575 -27.727 1.00 96.00 155 ILE A C 1
ATOM 1227 O O . ILE A 1 155 ? 27.921 -0.075 -28.533 1.00 96.00 155 ILE A O 1
AT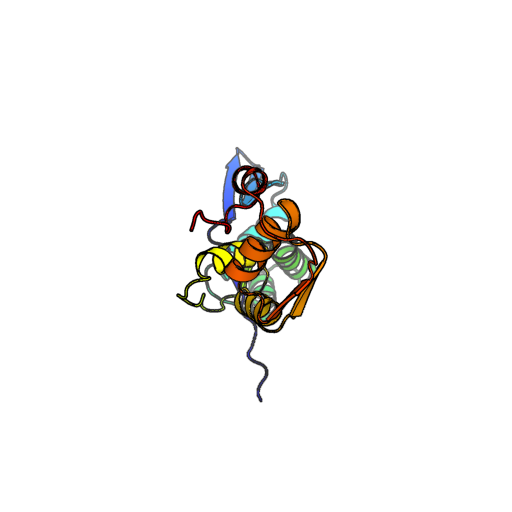OM 1231 N N . GLU A 1 156 ? 27.789 1.522 -26.957 1.00 95.44 156 GLU A N 1
ATOM 1232 C CA . GLU A 1 156 ? 29.211 1.857 -26.916 1.00 95.44 156 GLU A CA 1
ATOM 1233 C C . GLU A 1 156 ? 29.848 1.475 -25.574 1.00 95.44 156 GLU A C 1
ATOM 1235 O O . GLU A 1 156 ? 29.194 1.486 -24.529 1.00 95.44 156 GLU A O 1
ATOM 1240 N N . LEU A 1 157 ? 31.168 1.252 -25.564 1.00 95.81 157 LEU A N 1
ATOM 1241 C CA . LEU A 1 157 ? 31.932 0.911 -24.353 1.00 95.81 157 LEU A CA 1
ATOM 1242 C C . LEU A 1 157 ? 31.722 1.922 -23.207 1.00 95.81 157 LEU A C 1
ATOM 1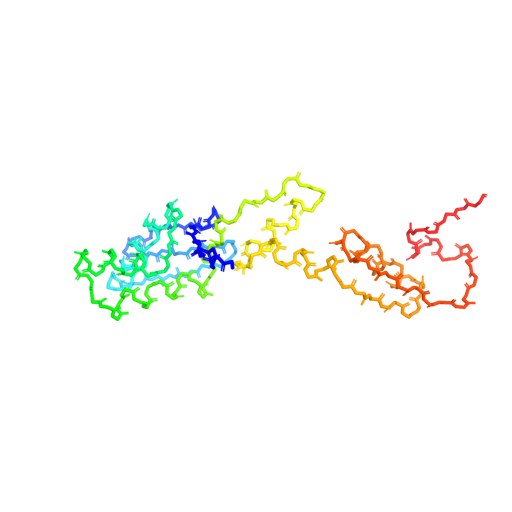244 O O . LEU A 1 157 ? 31.632 1.551 -22.039 1.00 95.81 157 LEU A O 1
ATOM 1248 N N . SER A 1 158 ? 31.585 3.212 -23.534 1.00 95.25 158 SER A N 1
ATOM 1249 C CA . SER A 1 158 ? 31.335 4.279 -22.554 1.00 95.25 158 SER A CA 1
ATOM 1250 C C . SER A 1 158 ? 30.011 4.098 -21.793 1.00 95.25 158 SER A C 1
ATOM 1252 O O . SER A 1 158 ? 29.873 4.550 -20.653 1.00 95.25 158 SER A O 1
ATOM 1254 N N . ASN A 1 159 ? 29.029 3.419 -22.399 1.00 96.19 159 ASN A N 1
ATOM 1255 C CA . ASN A 1 159 ? 27.704 3.218 -21.822 1.00 96.19 159 ASN A CA 1
ATOM 1256 C C . ASN A 1 159 ? 27.707 2.209 -20.669 1.00 96.19 159 ASN A C 1
ATOM 1258 O O . ASN A 1 159 ? 26.858 2.324 -19.785 1.00 96.19 159 ASN A O 1
ATOM 1262 N N . LEU A 1 160 ? 28.673 1.284 -20.622 1.00 95.50 160 LEU A N 1
ATOM 1263 C CA . LEU A 1 160 ? 28.745 0.235 -19.594 1.00 95.50 160 LEU A CA 1
ATOM 1264 C C . LEU A 1 160 ? 28.872 0.795 -18.167 1.00 95.50 160 LEU A C 1
ATOM 1266 O O . LEU A 1 160 ? 28.480 0.154 -17.199 1.00 95.50 160 LEU A O 1
ATOM 1270 N N . THR A 1 161 ? 29.355 2.032 -18.021 1.00 95.56 161 THR A N 1
ATOM 1271 C CA . THR A 1 161 ? 29.457 2.719 -16.720 1.00 95.56 161 THR A CA 1
ATOM 1272 C C . THR A 1 161 ? 28.113 3.176 -16.141 1.00 95.56 161 THR A C 1
ATOM 1274 O O . THR A 1 161 ? 28.029 3.457 -14.946 1.00 95.56 161 THR A O 1
ATOM 1277 N N . ARG A 1 162 ? 27.068 3.282 -16.975 1.00 95.06 162 ARG A N 1
ATOM 1278 C CA . ARG A 1 162 ? 25.765 3.872 -16.612 1.00 95.06 162 ARG A CA 1
ATOM 1279 C C . ARG A 1 162 ? 24.549 3.027 -17.003 1.00 95.06 162 ARG A C 1
ATOM 1281 O O . ARG A 1 162 ? 23.447 3.348 -16.573 1.00 95.06 162 ARG A O 1
ATOM 1288 N N . CYS A 1 163 ? 24.723 2.004 -17.836 1.00 96.12 163 CYS A N 1
ATOM 1289 C CA . CYS A 1 163 ? 23.662 1.108 -18.294 1.00 96.12 163 CYS A CA 1
ATOM 1290 C C . CYS A 1 163 ? 23.946 -0.307 -17.783 1.00 96.12 163 CYS A C 1
ATOM 1292 O O . CYS A 1 163 ? 24.688 -1.058 -18.407 1.00 96.12 163 CYS A O 1
ATOM 1294 N N . SER A 1 164 ? 23.359 -0.678 -16.646 1.00 93.81 164 SER A N 1
ATOM 1295 C CA . SER A 1 164 ? 23.689 -1.924 -15.944 1.00 93.81 164 SER A CA 1
ATOM 1296 C C . SER A 1 164 ? 23.259 -3.212 -16.654 1.00 93.81 164 SER A C 1
ATOM 1298 O O . SER A 1 164 ? 23.684 -4.280 -16.231 1.00 93.81 164 SER A O 1
ATOM 1300 N N . THR A 1 165 ? 22.401 -3.150 -17.679 1.00 94.81 165 THR A N 1
ATOM 1301 C CA . THR A 1 165 ? 22.032 -4.348 -18.464 1.00 94.81 165 THR A CA 1
ATOM 1302 C C . THR A 1 165 ? 22.910 -4.587 -19.690 1.00 94.81 165 THR A C 1
ATOM 1304 O O . THR A 1 165 ? 22.630 -5.518 -20.440 1.00 94.81 165 THR A O 1
ATOM 1307 N N . PHE A 1 166 ? 23.868 -3.707 -19.985 1.00 95.31 166 PHE A N 1
ATOM 1308 C CA . PHE A 1 166 ? 24.757 -3.878 -21.132 1.00 95.31 166 PHE A CA 1
ATOM 1309 C C . PHE A 1 166 ? 26.013 -4.627 -20.687 1.00 95.31 166 PHE A C 1
ATOM 1311 O O . PHE A 1 166 ? 26.541 -4.365 -19.607 1.00 95.31 166 PHE A O 1
ATOM 1318 N N . GLU A 1 167 ? 26.481 -5.551 -21.520 1.00 94.25 167 GLU A N 1
ATOM 1319 C CA . GLU A 1 167 ? 27.615 -6.432 -21.229 1.00 94.25 167 GLU A CA 1
ATOM 1320 C C . GLU A 1 167 ? 28.653 -6.354 -22.358 1.00 94.25 167 GLU A C 1
ATOM 1322 O O . GLU A 1 167 ? 28.333 -5.968 -23.486 1.00 94.25 167 GLU A O 1
ATOM 1327 N N . GLU A 1 168 ? 29.903 -6.700 -22.047 1.00 92.75 168 GLU A N 1
ATOM 1328 C CA . GLU A 1 168 ? 30.954 -6.891 -23.052 1.00 92.75 168 GLU A CA 1
ATOM 1329 C C . GLU A 1 168 ? 30.714 -8.215 -23.798 1.00 92.75 168 GLU A C 1
ATOM 1331 O O . GLU A 1 168 ? 30.325 -9.211 -23.189 1.00 92.75 168 GLU A O 1
ATOM 1336 N N . SER A 1 169 ? 30.923 -8.217 -25.117 1.00 81.25 169 SER A N 1
ATOM 1337 C CA . SER A 1 169 ? 30.770 -9.400 -25.980 1.00 81.25 169 SER A CA 1
ATOM 1338 C C . SER A 1 169 ? 31.974 -10.333 -25.942 1.00 81.25 169 SER A C 1
ATOM 1340 O O . SER A 1 169 ? 33.098 -9.782 -26.020 1.00 81.25 169 SER A O 1
#